Protein AF-N8Z2V1-F1 (afdb_monomer)

Structure (mmCIF, N/CA/C/O backbone):
data_AF-N8Z2V1-F1
#
_entry.id   AF-N8Z2V1-F1
#
loop_
_atom_site.group_PDB
_atom_site.id
_atom_site.type_symbol
_atom_site.label_atom_id
_atom_site.label_alt_id
_atom_site.label_comp_id
_atom_site.label_asym_id
_atom_site.label_entity_id
_atom_site.label_seq_id
_atom_site.pdbx_PDB_ins_code
_atom_site.Cartn_x
_atom_site.Cartn_y
_atom_site.Cartn_z
_atom_site.occupancy
_atom_site.B_iso_or_equiv
_atom_site.auth_seq_id
_atom_site.auth_comp_id
_atom_site.auth_asym_id
_atom_site.auth_atom_id
_atom_site.pdbx_PDB_model_num
ATOM 1 N N . MET A 1 1 ? -3.714 -1.543 20.854 1.00 57.69 1 MET A N 1
ATOM 2 C CA . MET A 1 1 ? -3.349 -0.386 19.999 1.00 57.69 1 MET A CA 1
ATOM 3 C C . MET A 1 1 ? -4.583 0.486 19.784 1.00 57.69 1 MET A C 1
ATOM 5 O O . MET A 1 1 ? -5.595 -0.039 19.334 1.00 57.69 1 MET A O 1
ATOM 9 N N . ASN A 1 2 ? -4.535 1.773 20.147 1.00 77.50 2 ASN A N 1
ATOM 10 C CA . ASN A 1 2 ? -5.690 2.687 20.067 1.00 77.50 2 ASN A CA 1
ATOM 11 C C . ASN A 1 2 ? -6.093 2.990 18.610 1.00 77.50 2 ASN A C 1
ATOM 13 O O . ASN A 1 2 ? -5.221 3.059 17.743 1.00 77.50 2 ASN A O 1
ATOM 17 N N . LYS A 1 3 ? -7.390 3.229 18.337 1.00 71.06 3 LYS A N 1
ATOM 18 C CA . LYS A 1 3 ? -7.917 3.528 16.980 1.00 71.06 3 LYS A CA 1
ATOM 19 C C . LYS A 1 3 ? -7.128 4.643 16.270 1.00 71.06 3 LYS A C 1
ATOM 21 O O . LYS A 1 3 ? -6.759 4.482 15.111 1.00 71.06 3 LYS A O 1
ATOM 26 N N . LYS A 1 4 ? -6.773 5.716 16.992 1.00 73.62 4 LYS A N 1
ATOM 27 C CA . LYS A 1 4 ? -5.945 6.827 16.475 1.00 73.62 4 LYS A CA 1
ATOM 28 C C . LYS A 1 4 ? -4.542 6.384 16.041 1.00 73.62 4 LYS A C 1
ATOM 30 O O . LYS A 1 4 ? -4.050 6.822 15.010 1.00 73.62 4 LYS A O 1
ATOM 35 N N . SER A 1 5 ? -3.923 5.477 16.795 1.00 78.06 5 SER A N 1
ATOM 36 C CA . SER A 1 5 ? -2.589 4.947 16.493 1.00 78.06 5 SER A CA 1
ATOM 37 C C . SER A 1 5 ? -2.613 4.014 15.273 1.00 78.06 5 SER A C 1
ATOM 39 O O . SER A 1 5 ? -1.733 4.109 14.424 1.00 78.06 5 SER A O 1
ATOM 41 N N . LYS A 1 6 ? -3.673 3.202 15.104 1.00 74.50 6 LYS A N 1
ATOM 42 C CA . LYS A 1 6 ? -3.906 2.416 13.874 1.00 74.50 6 LYS A CA 1
ATOM 43 C C . LYS A 1 6 ? -4.068 3.297 12.631 1.00 74.50 6 LYS A C 1
ATOM 45 O O . LYS A 1 6 ? -3.485 2.990 11.595 1.00 74.50 6 LYS A O 1
ATOM 50 N N . LEU A 1 7 ? -4.840 4.378 12.744 1.00 75.06 7 LEU A N 1
ATOM 51 C CA . LEU A 1 7 ? -5.050 5.345 11.663 1.00 75.06 7 LEU A CA 1
ATOM 52 C C . LEU A 1 7 ? -3.750 6.054 11.266 1.00 75.06 7 LEU A C 1
ATOM 54 O O . LEU A 1 7 ? -3.453 6.135 10.079 1.00 75.06 7 LEU A O 1
ATOM 58 N N . GLY A 1 8 ? -2.948 6.490 12.244 1.00 79.69 8 GLY A N 1
ATOM 59 C CA . GLY A 1 8 ? -1.645 7.111 11.983 1.00 79.69 8 GLY A CA 1
ATOM 60 C C . GLY A 1 8 ? -0.676 6.175 11.255 1.00 79.69 8 GL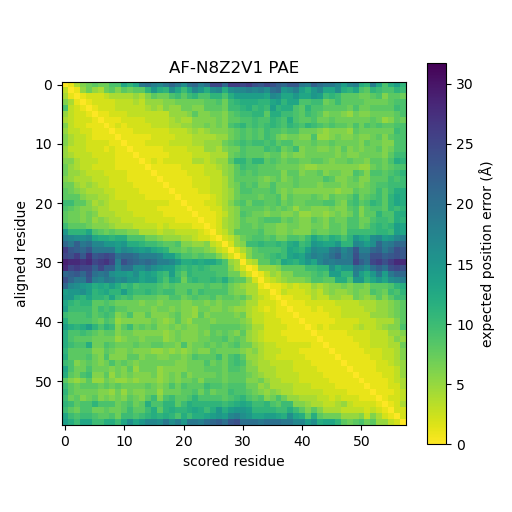Y A C 1
ATOM 61 O O . GLY A 1 8 ? -0.067 6.570 10.266 1.00 79.69 8 GLY A O 1
ATOM 62 N N . LEU A 1 9 ? -0.599 4.909 11.677 1.00 80.06 9 LEU A N 1
ATOM 63 C CA . LEU A 1 9 ? 0.235 3.893 11.024 1.00 80.06 9 LEU A CA 1
ATOM 64 C C . LEU A 1 9 ? -0.199 3.633 9.576 1.00 80.06 9 LEU A C 1
ATOM 66 O O . LEU A 1 9 ? 0.640 3.578 8.683 1.00 80.06 9 LEU A O 1
ATOM 70 N N . CYS A 1 10 ? -1.507 3.541 9.324 1.00 79.00 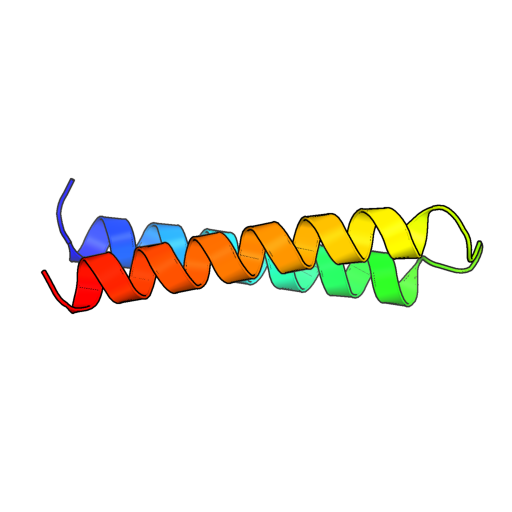10 CYS A N 1
ATOM 71 C CA . CYS A 1 10 ? -2.037 3.414 7.966 1.00 79.00 10 CYS A CA 1
ATOM 72 C C . CYS A 1 10 ? -1.710 4.626 7.084 1.00 79.00 10 CYS A C 1
ATOM 74 O O . CYS A 1 10 ? -1.419 4.457 5.904 1.00 79.00 10 CYS A O 1
ATOM 76 N N . PHE A 1 11 ? -1.722 5.837 7.644 1.00 81.62 11 PHE A N 1
ATOM 77 C CA . PHE A 1 11 ? -1.386 7.050 6.901 1.00 81.62 11 PHE A CA 1
ATOM 78 C C . PHE A 1 11 ? 0.089 7.063 6.477 1.00 81.62 11 PHE A C 1
ATOM 80 O O . PHE A 1 11 ? 0.399 7.331 5.320 1.00 81.62 11 PHE A O 1
ATOM 87 N N . ILE A 1 12 ? 0.991 6.687 7.390 1.00 85.50 12 ILE A N 1
ATOM 88 C CA . ILE A 1 12 ? 2.430 6.569 7.111 1.00 85.50 12 ILE A CA 1
ATOM 89 C C . ILE A 1 12 ? 2.683 5.509 6.031 1.00 85.50 12 ILE A C 1
ATOM 91 O O . ILE A 1 12 ? 3.385 5.777 5.059 1.00 85.50 12 ILE A O 1
ATOM 95 N N . VAL A 1 13 ? 2.066 4.329 6.156 1.00 84.94 13 VAL A N 1
ATOM 96 C CA . VAL A 1 13 ? 2.195 3.249 5.163 1.00 84.94 13 VAL A CA 1
ATOM 97 C C . VAL A 1 13 ? 1.640 3.674 3.798 1.00 84.94 13 VAL A C 1
ATOM 99 O O . VAL A 1 13 ? 2.252 3.375 2.775 1.00 84.94 13 VAL A O 1
ATOM 102 N N . GLY A 1 14 ? 0.535 4.427 3.766 1.00 82.56 14 GLY A N 1
ATOM 103 C CA . GLY A 1 14 ? -0.024 4.995 2.538 1.00 82.56 14 GLY A CA 1
ATOM 104 C C . GLY A 1 14 ? 0.933 5.960 1.831 1.00 82.56 14 GLY A C 1
ATOM 105 O O . GLY A 1 14 ? 1.130 5.839 0.626 1.00 82.56 14 GLY A O 1
ATOM 106 N N . ILE A 1 15 ? 1.579 6.870 2.570 1.00 85.81 15 ILE A N 1
ATOM 107 C CA . ILE A 1 15 ? 2.567 7.810 2.007 1.00 85.81 15 ILE A CA 1
ATOM 108 C C . ILE A 1 15 ? 3.769 7.056 1.423 1.00 85.81 15 ILE A C 1
ATOM 110 O O . ILE A 1 15 ? 4.204 7.356 0.312 1.00 85.81 15 ILE A O 1
ATOM 114 N N . VAL A 1 16 ? 4.279 6.047 2.135 1.00 85.81 16 VAL A N 1
ATOM 115 C CA . VAL A 1 16 ? 5.402 5.220 1.661 1.00 85.81 16 VAL A CA 1
ATOM 116 C C . VAL A 1 16 ? 5.037 4.476 0.372 1.00 85.81 16 VAL A C 1
ATOM 118 O O . VAL A 1 16 ? 5.830 4.460 -0.567 1.00 85.81 16 VAL A O 1
ATOM 121 N N . LEU A 1 17 ? 3.826 3.914 0.294 1.00 83.06 17 LEU A N 1
ATOM 122 C CA . LEU A 1 17 ? 3.311 3.250 -0.910 1.00 83.06 17 LEU A CA 1
ATOM 123 C C . LEU A 1 17 ? 3.203 4.205 -2.104 1.00 83.06 17 LEU A C 1
ATOM 125 O O . LEU A 1 17 ? 3.597 3.834 -3.206 1.00 83.06 17 LEU A O 1
ATOM 129 N N . ILE A 1 18 ? 2.718 5.432 -1.893 1.00 81.75 18 ILE A N 1
ATOM 130 C CA . ILE A 1 18 ? 2.611 6.447 -2.954 1.00 81.75 18 ILE A CA 1
ATOM 131 C C . ILE A 1 18 ? 4.000 6.837 -3.471 1.00 81.75 18 ILE A C 1
ATOM 133 O O . ILE A 1 18 ? 4.210 6.868 -4.683 1.00 81.75 18 ILE A O 1
ATOM 137 N N . SER A 1 19 ? 4.968 7.069 -2.579 1.00 82.62 19 SER A N 1
ATOM 138 C CA . SER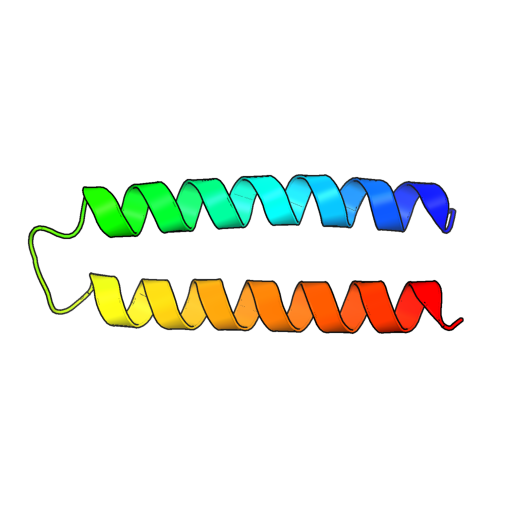 A 1 19 ? 6.351 7.364 -2.973 1.00 82.62 19 SER A CA 1
ATOM 139 C C . SER A 1 19 ? 7.002 6.204 -3.729 1.00 82.62 19 SER A C 1
ATOM 141 O O . SER A 1 19 ? 7.693 6.434 -4.719 1.00 82.62 19 SER A O 1
ATOM 143 N N . ALA A 1 20 ? 6.753 4.957 -3.314 1.00 80.12 20 ALA A N 1
ATOM 144 C CA . ALA A 1 20 ? 7.231 3.773 -4.026 1.00 80.12 20 ALA A CA 1
ATOM 145 C C . ALA A 1 20 ? 6.605 3.661 -5.426 1.00 80.12 20 ALA A C 1
ATOM 147 O O . ALA A 1 20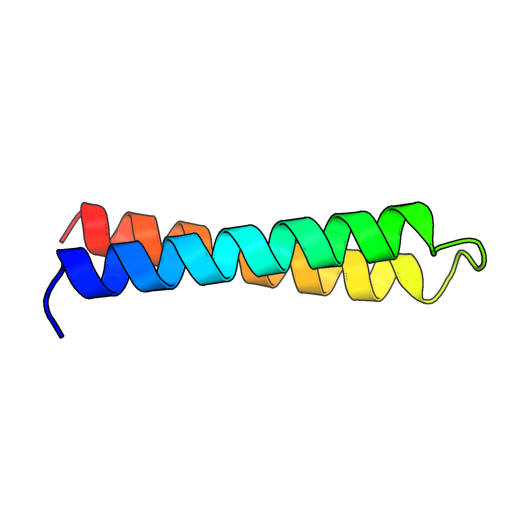 ? 7.310 3.383 -6.395 1.00 80.12 20 ALA A O 1
ATOM 148 N N . MET A 1 21 ? 5.303 3.940 -5.555 1.00 74.88 21 MET A N 1
ATOM 149 C CA . MET A 1 21 ? 4.620 3.993 -6.849 1.00 74.88 21 MET A CA 1
ATOM 150 C C . MET A 1 21 ? 5.197 5.079 -7.756 1.00 74.88 21 MET A C 1
ATOM 152 O O . MET A 1 21 ? 5.452 4.811 -8.924 1.00 74.88 21 MET A O 1
ATOM 156 N N . ALA A 1 22 ? 5.437 6.282 -7.228 1.00 78.69 22 ALA A N 1
ATOM 157 C CA . ALA A 1 22 ? 6.045 7.373 -7.982 1.00 78.69 22 ALA A CA 1
ATOM 158 C C . ALA A 1 22 ? 7.454 6.996 -8.461 1.00 78.69 22 ALA A C 1
ATOM 160 O O . ALA A 1 22 ? 7.771 7.163 -9.634 1.00 78.69 22 ALA A O 1
ATOM 161 N N . TYR A 1 23 ? 8.275 6.408 -7.589 1.00 79.44 23 TYR A N 1
ATOM 162 C CA . TYR A 1 23 ? 9.608 5.934 -7.956 1.00 79.44 23 TYR A CA 1
ATOM 163 C C . TYR A 1 23 ? 9.565 4.874 -9.065 1.00 79.44 23 TYR A C 1
ATOM 165 O O . TYR A 1 23 ? 10.324 4.954 -10.026 1.00 79.44 23 TYR A O 1
ATOM 173 N N . LEU A 1 24 ? 8.640 3.914 -8.972 1.00 75.12 24 LEU A N 1
ATOM 174 C CA . LEU A 1 24 ? 8.450 2.898 -10.005 1.00 75.12 24 LEU A CA 1
ATOM 175 C C . LEU A 1 24 ? 7.926 3.493 -11.316 1.00 75.12 24 LEU A C 1
ATOM 177 O O . LEU A 1 24 ? 8.394 3.087 -12.370 1.00 75.12 24 LEU A O 1
ATOM 181 N N . LEU A 1 25 ? 7.010 4.464 -11.275 1.00 74.00 25 LEU A N 1
ATOM 182 C CA . LEU A 1 25 ? 6.492 5.136 -12.473 1.00 74.00 25 LEU A CA 1
ATOM 183 C C . LEU A 1 25 ? 7.580 5.927 -13.206 1.00 74.00 25 LEU A C 1
ATOM 185 O O . LEU A 1 25 ? 7.664 5.846 -14.427 1.00 74.00 25 LEU A O 1
ATOM 189 N N . PHE A 1 26 ? 8.425 6.658 -12.475 1.00 73.62 26 PHE A N 1
ATOM 190 C CA . PHE A 1 26 ? 9.506 7.458 -13.060 1.00 73.62 26 PHE A CA 1
ATOM 191 C C . PHE A 1 26 ? 10.745 6.628 -13.438 1.00 73.62 26 PHE A C 1
ATOM 193 O O . PHE A 1 26 ? 11.442 6.980 -14.385 1.00 73.62 26 PHE A O 1
ATOM 200 N N . GLY A 1 27 ? 11.024 5.529 -12.729 1.00 68.31 27 GLY A N 1
ATOM 201 C CA . GLY A 1 27 ? 12.161 4.637 -12.994 1.00 68.31 27 GLY A CA 1
ATOM 202 C C . GLY A 1 27 ? 11.887 3.533 -14.023 1.00 68.31 27 GLY A C 1
ATOM 203 O O . GLY A 1 27 ? 12.799 2.801 -14.403 1.00 68.31 27 GLY A O 1
ATOM 204 N N . ALA A 1 28 ? 10.645 3.382 -14.484 1.00 64.00 28 ALA A N 1
ATOM 205 C CA . ALA A 1 28 ? 10.236 2.331 -15.409 1.00 64.00 28 ALA A CA 1
ATOM 206 C C . ALA A 1 28 ? 10.560 2.646 -16.869 1.00 64.00 28 ALA A C 1
ATOM 208 O O . ALA A 1 28 ? 9.674 2.787 -17.708 1.00 64.00 28 ALA A O 1
A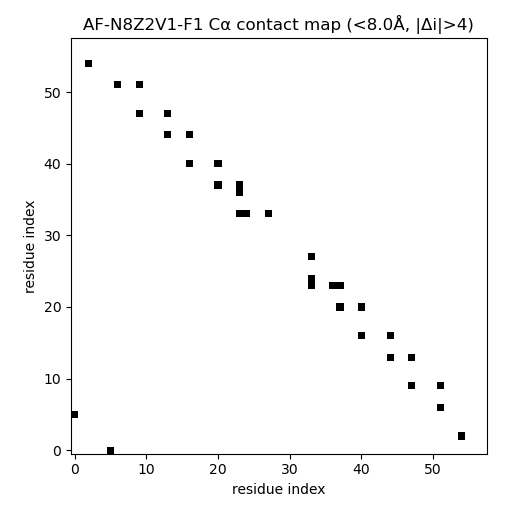TOM 209 N N . GLN A 1 29 ? 11.849 2.696 -17.179 1.00 60.03 29 GLN A N 1
ATOM 210 C CA . GLN A 1 29 ? 12.330 2.730 -18.559 1.00 60.03 29 GLN A CA 1
ATOM 211 C C . GLN A 1 29 ? 12.271 1.339 -19.237 1.00 60.03 29 GLN A C 1
ATOM 213 O O . GLN A 1 29 ? 12.346 1.253 -20.456 1.00 60.03 29 GLN A O 1
ATOM 218 N N . GLU A 1 30 ? 12.056 0.254 -18.472 1.00 59.03 30 GLU A N 1
ATOM 219 C CA . GLU A 1 30 ? 12.032 -1.142 -18.950 1.00 59.03 30 GLU A CA 1
ATOM 220 C C . GLU A 1 30 ? 10.657 -1.804 -18.677 1.00 59.03 30 GLU A C 1
ATOM 222 O O . GLU A 1 30 ? 10.349 -2.281 -17.579 1.00 59.03 30 GLU A O 1
ATOM 227 N N . SER A 1 31 ? 9.784 -1.790 -19.686 1.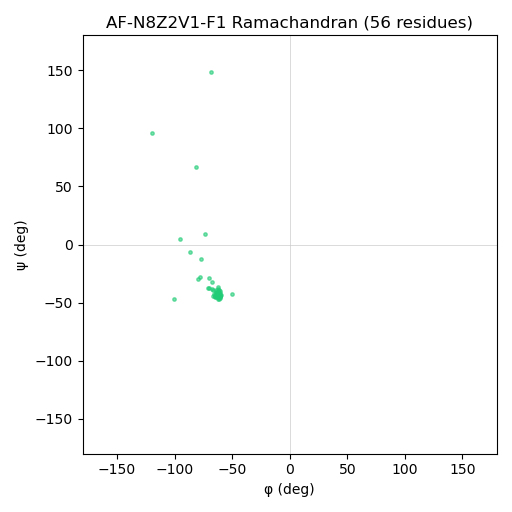00 57.50 31 SER A N 1
ATOM 228 C CA . SER A 1 31 ? 8.314 -1.832 -19.570 1.00 57.50 31 SER A CA 1
ATOM 229 C C . SER A 1 31 ? 7.642 -3.167 -19.181 1.00 57.50 31 SER A C 1
ATOM 231 O O . SER A 1 31 ? 6.418 -3.247 -19.197 1.00 57.50 31 SER A O 1
ATOM 233 N N . GLY A 1 32 ? 8.381 -4.210 -18.786 1.00 59.22 32 GLY A N 1
ATOM 234 C CA . GLY A 1 32 ? 7.796 -5.510 -18.396 1.00 59.22 32 GLY A CA 1
ATOM 235 C C . GLY A 1 32 ? 7.680 -5.740 -16.883 1.00 59.22 32 GLY A C 1
ATOM 236 O O . GLY A 1 32 ? 6.635 -6.148 -16.379 1.00 59.22 32 GLY A O 1
ATOM 237 N N . LYS A 1 33 ? 8.747 -5.449 -16.126 1.00 56.88 33 LYS A N 1
ATOM 238 C CA . LYS A 1 33 ? 8.791 -5.659 -14.664 1.00 56.88 33 LYS A CA 1
ATOM 239 C C . LYS A 1 33 ? 8.046 -4.581 -13.875 1.00 56.88 33 LYS A C 1
ATOM 241 O O . LYS A 1 33 ? 7.544 -4.870 -12.791 1.00 56.88 33 LYS A O 1
ATOM 246 N N . SER A 1 34 ? 7.957 -3.368 -14.421 1.00 62.72 34 SER A N 1
ATOM 247 C CA . SER A 1 34 ? 7.306 -2.238 -13.752 1.00 62.72 34 SER A CA 1
ATOM 248 C C . SER A 1 34 ? 5.793 -2.420 -13.605 1.00 62.72 34 SER A C 1
ATOM 250 O O . SER A 1 34 ? 5.237 -2.122 -12.556 1.00 62.72 34 SER A O 1
ATOM 252 N N . LEU A 1 35 ? 5.119 -2.988 -14.610 1.00 66.75 35 LEU A N 1
ATOM 253 C CA . LEU A 1 35 ? 3.669 -3.208 -14.561 1.00 66.75 35 LEU A CA 1
ATOM 254 C C . LEU A 1 35 ? 3.263 -4.182 -13.446 1.00 66.75 35 LEU A C 1
ATOM 256 O O . LEU A 1 35 ? 2.302 -3.929 -12.721 1.00 66.75 35 LEU A O 1
ATOM 260 N N . GLY A 1 36 ? 4.020 -5.269 -13.268 1.00 72.44 36 GLY A N 1
ATOM 261 C CA . GLY A 1 36 ? 3.762 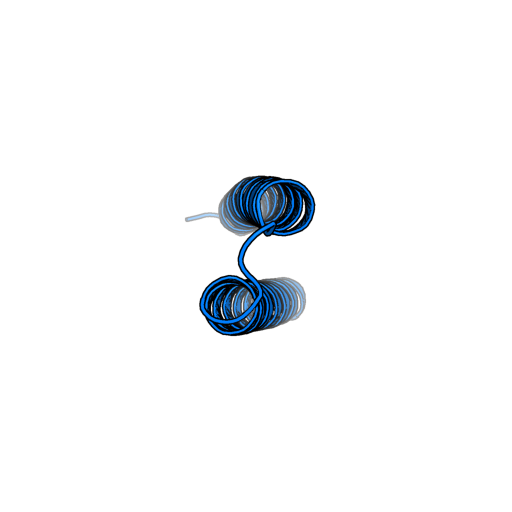-6.251 -12.213 1.00 72.44 36 GLY A CA 1
ATOM 262 C C . GLY A 1 36 ? 3.947 -5.673 -10.808 1.00 72.44 36 GLY A C 1
ATOM 263 O O . GLY A 1 36 ? 3.094 -5.869 -9.941 1.00 72.44 36 GLY A O 1
ATOM 264 N N . SER A 1 37 ? 5.018 -4.908 -10.580 1.00 69.94 37 SER A N 1
ATOM 265 C CA . SER A 1 37 ? 5.235 -4.236 -9.292 1.00 69.94 37 SER A CA 1
ATOM 266 C C . SER A 1 37 ? 4.210 -3.127 -9.034 1.00 69.94 37 SER A C 1
ATOM 268 O O . SER A 1 37 ? 3.794 -2.949 -7.887 1.00 69.94 37 SER A O 1
ATOM 270 N N . LEU A 1 38 ? 3.730 -2.446 -10.082 1.00 73.31 38 LEU A N 1
ATOM 271 C CA . LEU A 1 38 ? 2.652 -1.462 -9.984 1.00 73.31 38 LEU A CA 1
ATOM 272 C C . LEU A 1 38 ? 1.343 -2.089 -9.498 1.00 73.31 38 LEU A C 1
ATOM 274 O O . LEU A 1 38 ? 0.698 -1.554 -8.598 1.00 73.31 38 LEU A O 1
ATOM 278 N N . LEU A 1 39 ? 0.963 -3.233 -10.077 1.00 77.62 39 LEU A N 1
ATOM 279 C CA . LEU A 1 39 ? -0.257 -3.958 -9.715 1.00 77.62 39 LEU A CA 1
ATOM 280 C C . LEU A 1 39 ? -0.202 -4.462 -8.270 1.00 77.62 39 LEU A C 1
ATOM 282 O O . LEU A 1 39 ? -1.182 -4.326 -7.538 1.00 77.62 39 LEU A O 1
ATOM 286 N N . ILE A 1 40 ? 0.953 -4.972 -7.831 1.00 81.94 40 ILE A N 1
ATOM 287 C CA . ILE A 1 40 ? 1.161 -5.401 -6.441 1.00 81.94 40 ILE A CA 1
ATOM 288 C C . ILE A 1 40 ? 1.073 -4.201 -5.484 1.00 81.94 40 ILE A C 1
ATOM 290 O O . ILE A 1 40 ? 0.386 -4.284 -4.465 1.00 81.94 40 ILE A O 1
ATOM 294 N N . CYS A 1 41 ? 1.699 -3.064 -5.815 1.00 78.50 41 CYS A N 1
ATOM 295 C CA . CYS A 1 41 ? 1.576 -1.835 -5.022 1.00 78.50 41 CYS A CA 1
ATOM 296 C C . CYS A 1 41 ? 0.125 -1.345 -4.937 1.00 78.50 41 CYS A C 1
ATOM 298 O O . CYS A 1 41 ? -0.351 -1.017 -3.850 1.00 78.50 41 CYS A O 1
ATOM 300 N N . GLY A 1 42 ? -0.596 -1.337 -6.061 1.00 77.31 42 GLY A N 1
ATOM 301 C CA . GLY A 1 42 ? -2.002 -0.941 -6.109 1.00 77.31 42 GLY A CA 1
ATOM 302 C C . GLY A 1 42 ? -2.896 -1.851 -5.265 1.00 77.31 42 GLY A C 1
ATOM 303 O O . GLY A 1 42 ? -3.717 -1.360 -4.489 1.00 77.31 42 GLY A O 1
ATOM 304 N N . ALA A 1 43 ? -2.696 -3.171 -5.342 1.00 83.19 43 ALA A N 1
ATOM 305 C CA . ALA A 1 43 ? -3.418 -4.144 -4.524 1.00 83.19 43 ALA A CA 1
ATOM 306 C C . ALA A 1 43 ? -3.145 -3.956 -3.021 1.00 83.19 43 ALA A C 1
ATOM 308 O O . ALA A 1 43 ? -4.082 -3.953 -2.220 1.00 83.19 43 ALA A O 1
ATOM 309 N N . CYS A 1 44 ? -1.886 -3.720 -2.635 1.00 83.12 44 CYS A N 1
ATOM 310 C CA . CYS A 1 44 ? -1.522 -3.391 -1.255 1.00 83.12 44 CYS A CA 1
ATOM 311 C C . CYS A 1 44 ? -2.204 -2.106 -0.771 1.00 83.12 44 CYS A C 1
ATOM 313 O O . CYS A 1 44 ? -2.709 -2.068 0.351 1.00 83.12 44 CYS A O 1
ATOM 315 N N . PHE A 1 45 ? -2.270 -1.070 -1.611 1.00 81.44 45 PHE A N 1
ATOM 316 C CA . PHE A 1 45 ? -2.941 0.185 -1.273 1.00 81.44 45 PHE A CA 1
ATOM 317 C C . PHE A 1 45 ? -4.452 -0.002 -1.078 1.00 81.44 45 PHE A C 1
ATOM 319 O O . PHE A 1 45 ? -5.007 0.465 -0.086 1.00 81.44 45 PHE A O 1
ATOM 326 N N . LEU A 1 46 ? -5.115 -0.738 -1.976 1.00 81.38 46 LEU A N 1
ATOM 327 C CA . LEU A 1 46 ? -6.539 -1.077 -1.870 1.00 81.38 46 LEU A CA 1
ATOM 328 C C . LEU A 1 46 ? -6.850 -1.888 -0.607 1.00 81.38 46 LEU A C 1
ATOM 330 O O . LEU A 1 46 ? -7.820 -1.587 0.091 1.00 81.38 46 LEU A O 1
ATOM 334 N N . ALA A 1 47 ? -6.013 -2.873 -0.272 1.00 83.06 47 ALA A N 1
ATOM 335 C CA . ALA A 1 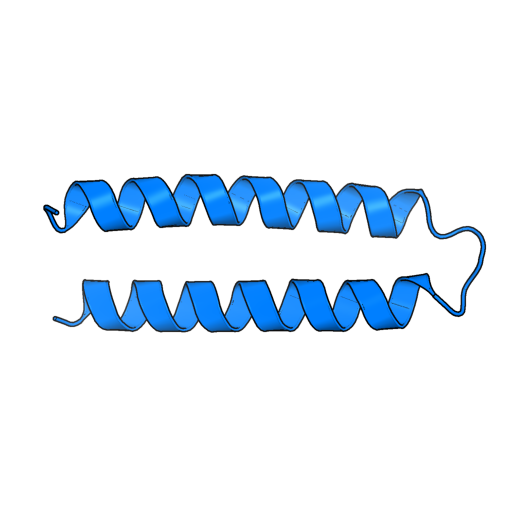47 ? -6.145 -3.643 0.962 1.00 83.06 47 ALA A CA 1
ATOM 336 C C . ALA A 1 47 ? -5.982 -2.755 2.208 1.00 83.06 47 ALA A C 1
ATOM 338 O O . ALA A 1 47 ? -6.750 -2.877 3.167 1.00 83.06 47 ALA A O 1
ATOM 339 N N . LEU A 1 48 ? -5.029 -1.817 2.176 1.00 79.12 48 LEU A N 1
ATOM 340 C CA . LEU A 1 48 ? -4.832 -0.839 3.243 1.00 79.12 48 LEU A CA 1
ATOM 341 C C . LEU A 1 48 ? -6.052 0.081 3.385 1.00 79.12 48 LEU A C 1
ATOM 343 O O . LEU A 1 48 ? -6.535 0.302 4.494 1.00 79.12 48 LEU A O 1
ATOM 347 N N . LEU A 1 49 ? -6.594 0.570 2.267 1.00 78.94 49 LEU A N 1
ATOM 348 C CA . LEU A 1 49 ? -7.775 1.429 2.234 1.00 78.94 49 LEU A CA 1
ATOM 349 C C . LEU A 1 49 ? -9.004 0.703 2.797 1.00 78.94 49 LEU A C 1
ATOM 351 O O . LEU A 1 49 ? -9.713 1.253 3.639 1.00 78.94 49 LEU A O 1
ATOM 355 N N . ALA A 1 50 ? -9.219 -0.553 2.397 1.00 81.75 50 ALA A N 1
ATOM 356 C CA . ALA A 1 50 ? -10.285 -1.401 2.924 1.00 81.75 50 ALA A CA 1
ATOM 357 C C . ALA A 1 50 ? -10.136 -1.628 4.437 1.00 81.75 50 ALA A C 1
ATOM 359 O O . ALA A 1 50 ? -11.119 -1.565 5.178 1.00 81.75 50 ALA A O 1
ATOM 360 N N . TYR A 1 51 ? -8.907 -1.827 4.920 1.00 81.50 51 TYR A N 1
ATOM 361 C CA . TYR A 1 51 ? -8.620 -1.975 6.345 1.00 81.50 51 TYR A CA 1
ATOM 362 C C . TYR A 1 51 ? -8.892 -0.687 7.138 1.00 81.50 51 TYR A C 1
ATOM 364 O O . TYR A 1 51 ? -9.516 -0.744 8.199 1.00 81.50 51 TYR A O 1
ATOM 372 N N . ILE A 1 52 ? -8.503 0.480 6.613 1.00 77.69 52 ILE A N 1
ATOM 373 C CA . ILE A 1 52 ? -8.827 1.784 7.214 1.00 77.69 52 ILE A CA 1
ATOM 374 C C . ILE A 1 52 ? -10.341 1.974 7.278 1.00 77.69 52 ILE A C 1
ATOM 376 O O . ILE A 1 52 ? -10.864 2.364 8.321 1.00 77.69 52 ILE A O 1
ATOM 380 N N . ASN A 1 53 ? -11.051 1.672 6.188 1.00 77.56 53 ASN A N 1
ATOM 381 C CA . ASN A 1 53 ? -12.500 1.831 6.124 1.00 77.56 53 ASN A CA 1
ATOM 382 C C . ASN A 1 53 ? -13.204 0.901 7.125 1.00 77.56 53 ASN A C 1
ATOM 384 O O . ASN A 1 53 ? -14.110 1.327 7.837 1.00 77.56 53 ASN A O 1
ATOM 388 N N . LYS A 1 54 ? -12.709 -0.336 7.275 1.00 77.88 54 LYS A N 1
ATOM 389 C CA . LYS A 1 54 ? -13.167 -1.278 8.303 1.00 77.88 54 LYS A CA 1
ATOM 390 C C . LYS A 1 54 ? -12.934 -0.747 9.719 1.00 77.88 54 LYS A C 1
ATOM 392 O O . LYS A 1 54 ? -13.815 -0.888 10.550 1.00 77.88 54 LYS A O 1
ATOM 397 N N . ILE A 1 55 ? -11.786 -0.125 10.005 1.00 74.56 55 ILE A N 1
ATOM 398 C CA . ILE A 1 55 ? -11.496 0.465 11.327 1.00 74.56 55 ILE A CA 1
ATOM 399 C C . ILE A 1 55 ? -12.349 1.705 11.602 1.00 74.56 55 ILE A C 1
ATOM 401 O O . ILE A 1 55 ? -12.739 1.924 12.744 1.00 74.56 55 ILE A O 1
ATOM 405 N N . LYS A 1 56 ? -12.601 2.530 10.582 1.00 67.75 56 LYS A N 1
ATOM 406 C CA . LYS A 1 56 ? -13.403 3.753 10.703 1.00 67.75 56 LYS A CA 1
ATOM 407 C C . LYS A 1 56 ? -14.889 3.445 10.934 1.00 67.75 56 LYS A C 1
ATOM 409 O O . LYS A 1 56 ? -15.565 4.251 11.559 1.00 67.75 56 LYS A O 1
ATOM 414 N N . ASN A 1 57 ? -15.367 2.303 10.439 1.00 65.81 57 ASN A N 1
ATOM 415 C CA . ASN A 1 57 ? -16.753 1.839 10.569 1.00 65.81 57 ASN A CA 1
ATOM 416 C C . ASN A 1 57 ? -16.984 0.866 11.755 1.00 65.81 57 ASN A C 1
ATOM 418 O O . ASN A 1 57 ? -18.072 0.320 11.902 1.00 65.81 57 ASN A O 1
ATOM 422 N N . LEU A 1 58 ? -15.953 0.623 12.573 1.00 55.97 58 LEU A N 1
ATOM 423 C CA . LEU A 1 58 ? -15.968 -0.134 13.839 1.00 55.97 58 LEU A CA 1
ATOM 424 C C . LEU A 1 58 ? -15.898 0.844 15.011 1.00 55.97 58 LEU A C 1
ATOM 426 O O . LEU A 1 58 ? -16.131 0.442 16.172 1.00 55.97 58 LEU A O 1
#

Solvent-accessible surface area (backbone atoms only — not comparable to full-atom values): 3370 Å² total; per-residue (Å²): 133,56,73,70,58,56,51,53,52,52,52,53,53,50,52,52,51,50,52,51,50,51,51,45,66,77,64,45,84,57,83,69,66,42,56,58,54,48,53,53,52,50,52,52,50,52,54,49,50,52,50,51,52,53,59,73,76,103

Foldseek 3Di:
DDLVVLLVVLVVVLVVLVVVLVCLVVVPPPPPVSVVVNVVSVVVNVVSVVVNVVSVVD

Nearest PDB structures (foldseek):
  1skv-assembly1_A  TM=8.400E-01  e=1.321E+00  Sulfolobus spindle-shaped virus 1
  6gir-assembly1_A-2  TM=8.580E-01  e=1.604E+00  Arabidopsis thaliana
  8vaa-assembly1_K  TM=6.688E-01  e=1.604E+00  Legionella pneumophila
  8j0h-assembly3_C  TM=9.121E-01  e=4.820E+00  Schizosaccharomyces pombe 972h-

Organism: NCBI:txid1217988

Radius of gyration: 13.74 Å; Cα contacts (8 Å, |Δi|>4): 16; chains: 1; bounding box: 29×14×40 Å

Sequence (58 aa):
MNKKSKLGLCFIVGIVLISAMAYLLFGAQESGKSLGSLLICGACFLALLAYINKIKNL

pLDDT: mean 75.03, std 8.25, range [55.97, 85.81]

Secondary structure (DSSP, 8-state):
--HHHHHHHHHHHHHHHHHHHHHHHHH--STTHHHHHHHHHHHHHHHHHHHHHHHHT-

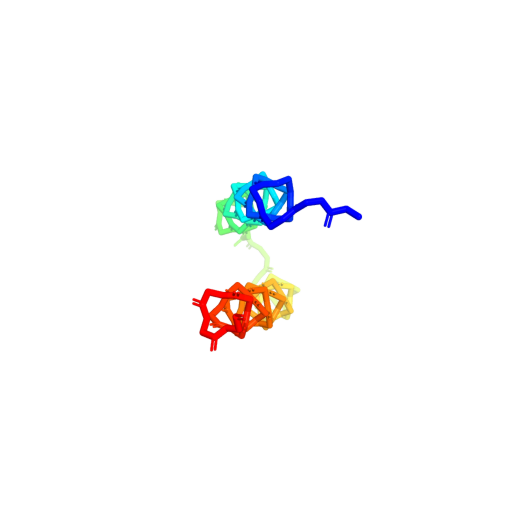Mean predicted aligned error: 7.35 Å